Protein 3JXO (pdb70)

InterPro domains:
  IPR003148 Regulator of K+ conductance, N-terminal lobe [PF02254] (3-118)
  IPR003148 Regulator of K+ conductance, N-terminal lobe [PS51201] (1-117)
  IPR006036 Potassium uptake protein TrkA [PR00335] (2-16)
  IPR006036 Potassium uptake protein TrkA [PR00335] (19-33)
  IPR006036 Potassium uptake protein TrkA [PR00335] (49-59)
  IPR006036 Potassium uptake protein TrkA [PR00335] (60-70)
  IPR006036 Potassium uptake protein TrkA [PR00335] (73-87)
  IPR006037 Regulator of K+ conductance, C-terminal [PF02080] (150-213)
  IPR006037 Regulator of K+ conductance, C-terminal [PS51202] (134-217)
  IPR036291 NAD(P)-binding domain superfamily [SSF51735] (1-145)
  IPR036721 Regulator of K+ conductance, C-terminal domain superfamily [G3DSA:3.30.70.1450] (118-218)
  IPR036721 Regulator of K+ conductance, C-terminal domain superfamily [SSF116726] (132-213)
  IPR050721 Trk/Ktr/HKT Potassium Transport [PTHR43833] (1-214)

CATH classification: 3.30.70.1450

Organism: Thermotoga sp. (strain RQ2) (NCBI:txid126740)

B-factor: mean 23.24, std 8.2, range [9.12, 67.47]

Solvent-accessible surface area: 8734 Å² total; per-residue (Å²): 142,173,134,23,130,30,112,48,94,1,28,159,37,10,32,0,4,17,7,68,4,102,159,128,12,79,4,57,44,56,78,18,125,92,13,93,61,40,196,30,9,17,17,1,0,0,9,71,81,56,97,26,34,30,26,161,37,92,20,86,0,80,55,60,1,17,0,0,0,0,0,16,68,174,8,20,124,70,0,49,127,27,2,114,96,176,133,23,129,30,93,46,96,1,31,68,42,9,33,0,1,16,4,65,3,113,111,100,10,62,2,52,43,96,100,23,134,92,17,103,49,32,99,52,8,16,19,2,0,0,8,74,80,54,95,18,36,28,26,149,36,99,19,82,0,67,54,59,1,17,0,0,0,0,0,16,69,143,7,44,79,73,0,46,116,32,0,74,82

Nearest PDB structures (foldseek):
  3jxo-assembly1_B  TM=1.006E+00  e=5.302E-15  Thermotoga sp. RQ2
  3l4b-assembly1_D  TM=9.471E-01  e=4.365E-12  Thermotoga maritima MSB8
  4g65-assembly1_B  TM=8.141E-01  e=5.166E-05  Vibrio vulnificus CMCP6
  5f29-assembly1_A  TM=8.291E-01  e=1.103E-04  Staphylococcus aureus
  4j9u-assembly2_H  TM=8.224E-01  e=2.498E-04  Vibrio parahaemolyticus RIMD 2210633

Foldseek 3Di:
DDDDAAKDADDQFKIKHKDAAAPPWPQAFHFQLPQDFDPFKDQQWKADPNRTDGHDRRDGHHHGIMTIMMGTPVRPVVVVVRGD/DDDDAAKDDDDVFKIKHKDAAAPPWPQAFPFQLPQPADPFKDQQWKQDPNRTDGHDRRDRDHHGIMTMMMGGNVRVVVRRNSGGD

Sequence (169 aa):
NLYFQGMIPLEQGIEFLSVNVEEDSPVVGKKLKDLPLPRDSIIAAIVRGGVLVVPRGDTEILSGDKLYVIVSAEAKETVEETLLNLYFQGMIPLEQGIEFLSVNVEEDSPVVGKKLKDLPLPRDSIIAAIVRGGVLVVPRGDTEILSGDKLYVIVSAEAKETVEETLLG

Radius of gyration: 15.25 Å; Cα contacts (8 Å, |Δi|>4): 387; chains: 2; bounding box: 31×46×31 Å

Secondary structure (DSSP, 8-state):
-----SEEEEETTEEEEEEE--TT-TTTT-BGGGS---SSEEEEEEEETTEEE---TTPBP-TT-EEEEEEETTTHHHHHHHH-/-----SEEEEETTEEEEEEEPPTT-TTTT-BGGG----TTEEEEEEEETTEEE---TTPBP-TT-EEEEEEETTTHHHHHHHHH-

Structure (mmCIF, N/CA/C/O backbone):
data_3JXO
#
_entry.id   3JXO
#
_cell.length_a   62.114
_cell.length_b   64.398
_cell.length_c   97.000
_cell.angle_alpha   90.00
_cell.angle_beta   90.00
_cell.angle_gamma   90.00
#
_symmetry.space_group_name_H-M   'C 2 2 21'
#
loop_
_entity.id
_entity.type
_entity.pdbx_description
1 polymer 'TrkA-N domain protein'
2 water water
#
loop_
_atom_site.group_PDB
_atom_site.id
_atom_site.type_symbol
_atom_site.label_atom_id
_atom_site.label_alt_id
_atom_site.label_comp_id
_atom_site.label_asym_id
_atom_site.label_entity_id
_atom_site.label_seq_id
_atom_site.pdbx_PDB_ins_code
_atom_site.Cartn_x
_atom_site.Cartn_y
_atom_site.Cartn_z
_atom_site.occupancy
_atom_site.B_iso_or_equiv
_atom_site.auth_seq_id
_atom_site.auth_comp_id
_atom_site.auth_asym_id
_atom_site.auth_atom_id
_atom_site.pdbx_PDB_model_num
ATOM 1 N N . ASN A 1 1 ? 26.011 -38.500 -0.349 1.00 40.83 -7 ASN A N 1
ATOM 2 C CA . ASN A 1 1 ? 25.170 -37.840 -1.393 1.00 38.43 -7 ASN A CA 1
ATOM 3 C C . ASN A 1 1 ? 23.680 -38.151 -1.169 1.00 36.83 -7 ASN A C 1
ATOM 4 O O . ASN A 1 1 ? 23.180 -39.212 -1.555 1.00 37.46 -7 ASN A O 1
ATOM 6 N N . LEU A 1 2 ? 22.973 -37.218 -0.540 1.00 30.31 -6 LEU A N 1
ATOM 7 C CA . LEU A 1 2 ? 21.535 -37.380 -0.311 1.00 27.27 -6 LEU A CA 1
ATOM 8 C C . LEU A 1 2 ? 20.750 -36.846 -1.495 1.00 22.43 -6 LEU A C 1
ATOM 9 O O . LEU A 1 2 ? 21.162 -35.892 -2.151 1.00 22.98 -6 LEU A O 1
ATOM 14 N N . TYR A 1 3 ? 19.614 -37.466 -1.781 1.00 17.82 -5 TYR A N 1
ATOM 15 C CA . TYR A 1 3 ? 18.773 -37.029 -2.891 1.00 17.19 -5 TYR A CA 1
ATOM 16 C C . TYR A 1 3 ? 17.297 -37.307 -2.667 1.00 14.12 -5 TYR A C 1
ATOM 17 O O . TYR A 1 3 ? 16.924 -38.106 -1.840 1.00 17.05 -5 TYR A O 1
ATOM 26 N N . PHE A 1 4 ? 16.478 -36.558 -3.389 1.00 15.56 -4 PHE A N 1
ATOM 27 C CA . PHE A 1 4 ? 15.036 -36.728 -3.436 1.00 14.70 -4 PHE A CA 1
ATOM 28 C C . PHE A 1 4 ? 14.710 -37.984 -4.236 1.00 14.55 -4 PHE A C 1
ATOM 29 O O . PHE A 1 4 ? 15.255 -38.206 -5.324 1.00 16.88 -4 PHE A O 1
ATOM 37 N N . GLN A 1 5 ? 13.806 -38.787 -3.715 1.00 13.59 -3 GLN A N 1
ATOM 38 C CA . GLN A 1 5 ? 13.217 -39.881 -4.500 1.00 12.74 -3 GLN A CA 1
ATOM 39 C C . GLN A 1 5 ? 11.828 -40.190 -3.993 1.00 14.21 -3 GLN A C 1
ATOM 40 O O . GLN A 1 5 ? 11.607 -40.404 -2.791 1.00 16.12 -3 GLN A O 1
ATOM 46 N N . GLY A 1 6 ? 10.881 -40.177 -4.906 1.00 13.91 -2 GLY A N 1
ATOM 47 C CA . GLY A 1 6 ? 9.524 -40.460 -4.536 1.00 13.48 -2 GLY A CA 1
ATOM 48 C C . GLY A 1 6 ? 8.558 -39.405 -5.034 1.00 14.16 -2 GLY A C 1
ATOM 49 O O . GLY A 1 6 ? 8.649 -38.940 -6.183 1.00 15.12 -2 GLY A O 1
ATOM 50 N N . MET A 1 7 ? 7.601 -39.052 -4.188 1.00 12.98 -1 MET A N 1
ATOM 51 C CA . MET A 1 7 ? 6.590 -38.070 -4.566 1.00 13.64 -1 MET A CA 1
ATOM 52 C C . MET A 1 7 ? 6.178 -37.237 -3.360 1.00 13.85 -1 MET A C 1
ATOM 53 O O . MET A 1 7 ? 6.115 -37.758 -2.223 1.00 12.88 -1 MET A O 1
ATOM 59 N N . ILE A 1 8 ? 5.895 -35.959 -3.616 1.00 15.02 140 ILE A N 1
ATOM 60 C CA . ILE A 1 8 ? 5.320 -35.078 -2.609 1.00 15.49 140 ILE A CA 1
ATOM 61 C C . ILE A 1 8 ? 4.159 -34.274 -3.185 1.00 14.90 140 ILE A C 1
ATOM 62 O O . ILE A 1 8 ? 4.169 -33.903 -4.358 1.00 16.07 140 ILE A O 1
ATOM 67 N N . PRO A 1 9 ? 3.169 -33.969 -2.347 1.00 13.41 141 PRO A N 1
ATOM 68 C CA . PRO A 1 9 ? 2.131 -33.056 -2.806 1.00 13.82 141 PRO A CA 1
ATOM 69 C C . PRO A 1 9 ? 2.661 -31.641 -2.899 1.00 15.01 141 PRO A C 1
ATOM 70 O O . PRO A 1 9 ? 3.465 -31.246 -2.050 1.00 16.92 141 PRO A O 1
ATOM 74 N N . LEU A 1 10 ? 2.189 -30.888 -3.894 1.00 16.01 142 LEU A N 1
ATOM 75 C CA . LEU A 1 10 ? 2.472 -29.445 -3.970 1.00 16.52 142 LEU A CA 1
ATOM 76 C C . LEU A 1 10 ? 1.268 -28.611 -3.563 1.00 15.80 142 LEU A C 1
ATOM 77 O O . LEU A 1 10 ? 1.392 -27.620 -2.865 1.00 19.47 142 LEU A O 1
ATOM 82 N N . GLU A 1 11 ? 0.108 -28.999 -4.058 1.00 18.41 143 GLU A N 1
ATOM 83 C CA . GLU A 1 11 ? -1.138 -28.283 -3.844 1.00 19.79 143 GLU A CA 1
ATOM 84 C C . GLU A 1 11 ? -2.221 -29.345 -3.778 1.00 19.90 143 GLU A C 1
ATOM 85 O O . GLU A 1 11 ? -1.973 -30.520 -4.078 1.00 22.09 143 GLU A O 1
ATOM 91 N N . GLN A 1 12 ? -3.427 -28.918 -3.457 1.00 22.19 144 GLN A N 1
ATOM 92 C CA . GLN A 1 12 ? -4.554 -29.777 -3.669 1.00 24.21 144 GLN A CA 1
ATOM 93 C C . GLN A 1 12 ? -4.547 -30.101 -5.194 1.00 25.04 144 GLN A C 1
ATOM 94 O O . GLN A 1 12 ? -4.605 -29.230 -6.068 1.00 28.59 144 GLN A O 1
ATOM 100 N N . GLY A 1 13 ? -4.432 -31.377 -5.455 1.00 22.49 145 GLY A N 1
ATOM 101 C CA . GLY A 1 13 ? -4.567 -31.940 -6.739 1.00 19.08 145 GLY A CA 1
ATOM 102 C C . GLY A 1 13 ? -3.329 -31.883 -7.611 1.00 17.34 145 GLY A C 1
ATOM 103 O O . GLY A 1 13 ? -3.433 -32.223 -8.783 1.00 21.12 145 GLY A O 1
ATOM 104 N N . ILE A 1 14 ? -2.190 -31.444 -7.079 1.00 15.73 146 ILE A N 1
ATOM 105 C CA . ILE A 1 14 ? -0.937 -31.379 -7.838 1.00 15.71 146 ILE A CA 1
ATOM 106 C C . ILE A 1 14 ? 0.206 -32.035 -7.049 1.00 13.89 146 ILE A C 1
ATOM 107 O O . ILE A 1 14 ? 0.414 -31.704 -5.892 1.00 15.94 146 ILE A O 1
ATOM 112 N N . GLU A 1 15 ? 0.924 -32.945 -7.712 1.00 15.29 147 GLU A N 1
ATOM 113 C CA . GLU A 1 15 ? 2.011 -33.757 -7.133 1.00 16.67 147 GLU A CA 1
ATOM 114 C C . GLU A 1 15 ? 3.312 -33.489 -7.896 1.00 14.54 147 GLU A C 1
ATOM 115 O O . GLU A 1 15 ? 3.301 -33.186 -9.105 1.00 16.04 147 GLU A O 1
ATOM 121 N N . PHE A 1 16 ? 4.430 -33.660 -7.188 1.00 15.19 148 PHE A N 1
ATOM 122 C CA . PHE A 1 16 ? 5.785 -33.594 -7.718 1.00 15.69 148 PHE A CA 1
ATOM 123 C C . PHE A 1 16 ? 6.405 -34.967 -7.504 1.00 15.38 148 PHE A C 1
ATOM 124 O O . PHE A 1 16 ? 6.372 -35.511 -6.383 1.00 16.35 148 PHE A O 1
ATOM 132 N N . LEU A 1 17 ? 6.977 -35.547 -8.557 1.00 15.95 149 LEU A N 1
ATOM 133 C CA . LEU A 1 17 ? 7.543 -36.884 -8.414 1.00 16.74 149 LEU A CA 1
ATOM 134 C C . LEU A 1 17 ? 8.780 -37.090 -9.240 1.00 16.89 149 LEU A C 1
ATOM 135 O O . LEU A 1 17 ? 9.026 -36.351 -10.209 1.00 18.56 149 LEU A O 1
ATOM 140 N N . SER A 1 18 ? 9.578 -38.070 -8.819 1.00 15.88 150 SER A N 1
ATOM 141 C CA . SER A 1 18 ? 10.749 -38.479 -9.562 1.00 16.35 150 SER A CA 1
ATOM 142 C C . SER A 1 18 ? 10.535 -39.820 -10.243 1.00 15.62 150 SER A C 1
ATOM 143 O O . SER A 1 18 ? 9.818 -40.690 -9.741 1.00 16.68 150 SER A O 1
ATOM 146 N N . VAL A 1 19 ? 11.168 -39.960 -11.409 1.00 16.65 151 VAL A N 1
ATOM 147 C CA . VAL A 1 19 ? 11.171 -41.197 -12.171 1.00 18.47 151 VAL A CA 1
ATOM 148 C C . VAL A 1 19 ? 12.621 -41.486 -12.597 1.00 17.94 151 VAL A C 1
ATOM 149 O O . VAL A 1 19 ? 13.303 -40.623 -13.158 1.00 20.99 151 VAL A O 1
ATOM 153 N N . ASN A 1 20 ? 13.075 -42.711 -12.351 1.00 18.04 152 ASN A N 1
ATOM 154 C CA . ASN A 1 20 ? 14.375 -43.165 -12.821 1.00 18.47 152 ASN A CA 1
ATOM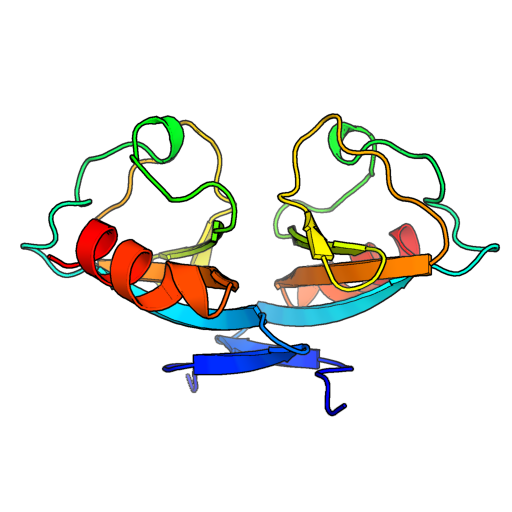 155 C C . ASN A 1 20 ? 14.178 -43.981 -14.098 1.00 19.31 152 ASN A C 1
ATOM 156 O O . ASN A 1 20 ? 13.444 -44.971 -14.108 1.00 20.51 152 ASN A O 1
ATOM 161 N N . VAL A 1 21 ? 14.815 -43.523 -15.173 1.00 19.52 153 VAL A N 1
ATOM 162 C CA . VAL A 1 21 ? 14.718 -44.153 -16.490 1.00 19.26 153 VAL A CA 1
ATOM 163 C C . VAL A 1 21 ? 15.716 -45.313 -16.549 1.00 18.99 153 VAL A C 1
ATOM 164 O O . VAL A 1 21 ? 16.920 -45.108 -16.421 1.00 22.45 153 VAL A O 1
ATOM 168 N N . GLU A 1 22 ? 15.185 -46.530 -16.681 1.00 19.94 154 GLU A N 1
ATOM 169 C CA . GLU A 1 22 ? 15.976 -47.756 -16.735 1.00 21.04 154 GLU A CA 1
ATOM 170 C C . GLU A 1 22 ? 16.141 -48.153 -18.202 1.00 20.04 154 GLU A C 1
ATOM 171 O O . GLU A 1 22 ? 15.463 -47.611 -19.081 1.00 19.18 154 GLU A O 1
ATOM 177 N N . GLU A 1 23 ? 17.046 -49.082 -18.476 1.00 19.79 155 GLU A N 1
ATOM 178 C CA . GLU A 1 23 ? 17.233 -49.565 -19.853 1.00 21.87 155 GLU A CA 1
ATOM 179 C C . GLU A 1 23 ? 15.967 -50.138 -20.515 1.00 21.72 155 GLU A C 1
ATOM 180 O O . GLU A 1 23 ? 15.820 -50.053 -21.742 1.00 22.39 155 GLU A O 1
ATOM 186 N N . ASP A 1 24 ? 15.057 -50.706 -19.717 1.00 20.84 156 ASP A N 1
ATOM 187 C CA . ASP A 1 24 ? 13.788 -51.270 -20.249 1.00 23.02 156 ASP A CA 1
ATOM 188 C C . ASP A 1 24 ? 12.630 -50.256 -20.353 1.00 23.38 156 ASP A C 1
ATOM 189 O O . ASP A 1 24 ? 11.495 -50.628 -20.684 1.00 23.88 156 ASP A O 1
ATOM 194 N N . SER A 1 25 ? 12.914 -48.986 -20.076 1.00 22.89 157 SER A N 1
ATOM 195 C CA . SER A 1 25 ? 11.893 -47.942 -20.108 1.00 23.86 157 SER A CA 1
ATOM 196 C C . SER A 1 25 ? 11.353 -47.794 -21.520 1.00 22.58 157 SER A C 1
ATOM 197 O O . SER A 1 25 ? 12.127 -47.769 -22.482 1.00 25.36 157 SER A O 1
ATOM 200 N N . PRO A 1 26 ? 10.030 -47.683 -21.656 1.00 24.39 158 PRO A N 1
ATOM 201 C CA . PRO A 1 26 ? 9.456 -47.499 -22.991 1.00 26.66 158 PRO A CA 1
ATOM 202 C C . PRO A 1 26 ? 9.831 -46.174 -23.660 1.00 26.43 158 PRO A C 1
ATOM 203 O O . PRO A 1 26 ? 9.710 -46.046 -24.882 1.00 29.85 158 PRO A O 1
ATOM 207 N N . VAL A 1 27 ? 10.309 -45.204 -22.890 1.00 24.20 159 VAL A N 1
ATOM 208 C CA . VAL A 1 27 ? 10.545 -43.880 -23.445 1.00 24.21 159 VAL A CA 1
ATOM 209 C C . VAL A 1 27 ? 12.005 -43.616 -23.778 1.00 19.66 159 VAL A C 1
ATOM 210 O O . VAL A 1 27 ? 12.331 -42.547 -24.234 1.00 19.93 159 VAL A O 1
ATOM 214 N N . VAL A 1 28 ? 12.886 -44.595 -23.593 1.00 19.97 160 VAL A N 1
ATOM 215 C CA . VAL A 1 28 ? 14.292 -44.393 -23.897 1.00 17.94 160 VAL A CA 1
ATOM 216 C C . VAL A 1 28 ? 14.514 -43.971 -25.360 1.00 16.72 160 VAL A C 1
ATOM 217 O O . VAL A 1 28 ? 13.985 -44.584 -26.293 1.00 16.81 160 VAL A O 1
ATOM 221 N N . GLY A 1 29 ? 15.289 -42.900 -25.534 1.00 16.35 161 GLY A N 1
ATOM 222 C CA . GLY A 1 29 ? 15.618 -42.352 -26.843 1.00 16.64 161 GLY A CA 1
ATOM 223 C C . GLY A 1 29 ? 14.578 -41.433 -27.468 1.00 17.97 161 GLY A C 1
ATOM 224 O O . GLY A 1 29 ? 14.811 -40.853 -28.536 1.00 19.20 161 GLY A O 1
ATOM 225 N N . LYS A 1 30 ? 13.427 -41.311 -26.817 1.00 17.18 162 LYS A N 1
ATOM 226 C CA . LYS A 1 30 ? 12.329 -40.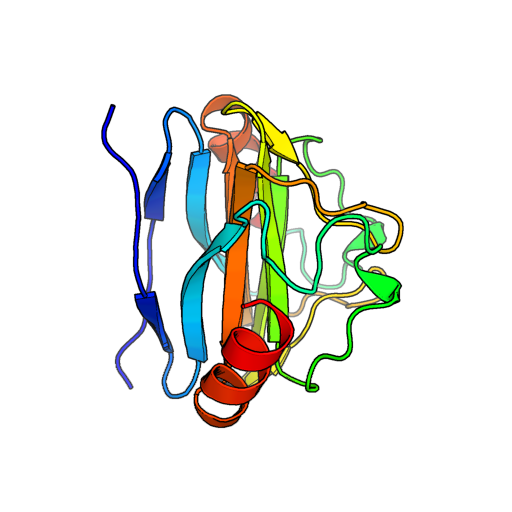476 -27.312 1.00 16.96 162 LYS A CA 1
ATOM 227 C C . LYS A 1 30 ? 12.570 -38.998 -26.987 1.00 16.38 162 LYS A C 1
ATOM 228 O O . LYS A 1 30 ? 13.121 -38.647 -25.945 1.00 17.29 162 LYS A O 1
ATOM 232 N N . LYS A 1 31 ? 12.155 -38.148 -27.907 1.00 15.90 163 LYS A N 1
ATOM 233 C CA . LYS A 1 31 ? 12.148 -36.705 -27.671 1.00 16.20 163 LYS A CA 1
ATOM 234 C C . LYS A 1 31 ? 10.924 -36.336 -26.828 1.00 14.76 163 LYS A C 1
ATOM 235 O O . LYS A 1 31 ? 9.859 -36.932 -26.977 1.00 15.45 163 LYS A O 1
ATOM 241 N N . LEU A 1 32 ? 11.091 -35.366 -25.939 1.00 16.15 164 LEU A N 1
ATOM 242 C CA . LEU A 1 32 ? 10.005 -34.969 -25.049 1.00 16.93 164 LEU A CA 1
ATOM 243 C C . LEU A 1 32 ? 8.729 -34.595 -25.818 1.00 14.86 164 LEU A C 1
ATOM 244 O O . LEU A 1 32 ? 7.605 -34.948 -25.391 1.00 16.12 164 LEU A O 1
ATOM 249 N N . LYS A 1 33 ? 8.869 -33.910 -26.956 1.00 15.53 165 LYS A N 1
ATOM 250 C CA . LYS A 1 33 ? 7.700 -33.476 -27.749 1.00 15.76 165 LYS A CA 1
ATOM 251 C C . LYS A 1 33 ? 6.907 -34.679 -28.303 1.00 14.84 165 LYS A C 1
ATOM 252 O O . LYS A 1 33 ? 5.764 -34.550 -28.688 1.00 15.94 165 LYS A O 1
ATOM 258 N N . ASP A 1 34 ? 7.541 -35.844 -28.364 1.00 14.81 166 ASP A N 1
ATOM 259 C CA . ASP A 1 34 ? 6.906 -37.014 -28.944 1.00 14.68 166 ASP A CA 1
ATOM 260 C C . ASP A 1 34 ? 6.207 -37.876 -27.889 1.00 14.01 166 ASP A C 1
ATOM 261 O O . ASP A 1 34 ? 5.506 -38.820 -28.240 1.00 17.03 166 ASP A O 1
ATOM 266 N N . LEU A 1 35 ? 6.398 -37.572 -26.611 1.00 14.93 167 LEU A N 1
ATOM 267 C CA . LEU A 1 35 ? 5.793 -38.367 -25.549 1.00 17.17 167 LEU A CA 1
ATOM 268 C C . LEU A 1 35 ? 4.302 -38.116 -25.437 1.00 15.36 167 LEU A C 1
ATOM 269 O O . LEU A 1 35 ? 3.892 -36.960 -25.396 1.00 16.40 167 LEU A O 1
ATOM 274 N N . PRO A 1 36 ? 3.493 -39.184 -25.343 1.00 15.07 168 PRO A N 1
ATOM 275 C CA . PRO A 1 36 ? 2.052 -38.988 -25.139 1.00 14.03 168 PRO A CA 1
ATOM 276 C C . PRO A 1 36 ? 1.773 -38.707 -23.659 1.00 14.74 168 PRO A C 1
ATOM 277 O O . PRO A 1 36 ? 1.931 -39.580 -22.828 1.00 17.83 168 PRO A O 1
ATOM 281 N N . LEU A 1 37 ? 1.386 -37.476 -23.359 1.00 15.07 169 LEU A N 1
ATOM 282 C CA . LEU A 1 37 ? 1.168 -37.003 -22.000 1.00 15.11 169 LEU A CA 1
ATOM 283 C C . LEU A 1 37 ? -0.172 -36.315 -21.882 1.00 13.59 169 LEU A C 1
ATOM 284 O O . LEU A 1 37 ? -0.594 -35.630 -22.806 1.00 14.00 169 LEU A O 1
ATOM 289 N N . PRO A 1 38 ? -0.841 -36.481 -20.739 1.00 13.97 170 PRO A N 1
ATOM 290 C CA . PRO A 1 38 ? -2.134 -35.791 -20.528 1.00 13.40 170 PRO A CA 1
ATOM 291 C C . PRO A 1 38 ? -1.890 -34.310 -20.318 1.00 13.89 170 PRO A C 1
ATOM 292 O O . PRO A 1 38 ? -0.747 -33.905 -20.068 1.00 15.25 170 PRO A O 1
ATOM 296 N N . ARG A 1 39 ? -2.947 -33.522 -20.416 1.00 13.99 171 ARG A N 1
ATOM 297 C CA . ARG A 1 39 ? -2.858 -32.059 -20.354 1.00 13.14 171 ARG A CA 1
ATOM 298 C C . ARG A 1 39 ? -2.060 -31.555 -19.148 1.00 14.82 171 ARG A C 1
ATOM 299 O O . ARG A 1 39 ? -1.147 -30.721 -19.275 1.00 17.65 171 ARG A O 1
ATOM 307 N N . ASP A 1 40 ? -2.414 -32.054 -17.977 1.00 14.70 172 ASP A N 1
ATOM 308 C CA . ASP A 1 40 ? -1.884 -31.504 -16.727 1.00 16.53 172 ASP A CA 1
ATOM 309 C C . ASP A 1 40 ? -0.671 -32.278 -16.259 1.00 17.97 172 ASP A C 1
ATOM 310 O O . ASP A 1 40 ? -0.659 -32.881 -15.171 1.00 18.15 172 ASP A O 1
ATOM 315 N N . SER A 1 41 ? 0.355 -32.261 -17.096 1.00 17.47 173 SER A N 1
ATOM 316 C CA . SER A 1 41 ? 1.605 -32.917 -16.792 1.00 17.66 173 SER A CA 1
ATOM 317 C C . SER A 1 41 ? 2.763 -32.149 -17.422 1.00 18.02 173 SER A C 1
ATOM 318 O O . SER A 1 41 ? 2.628 -31.551 -18.493 1.00 21.01 173 SER A O 1
ATOM 321 N N . ILE A 1 42 ? 3.884 -32.194 -16.737 1.00 16.43 174 ILE A N 1
ATOM 322 C CA . ILE A 1 42 ? 5.083 -31.420 -17.066 1.00 16.79 174 ILE A CA 1
ATOM 323 C C . ILE A 1 42 ? 6.321 -32.245 -16.744 1.00 15.85 174 ILE A C 1
ATOM 324 O O . ILE A 1 42 ? 6.468 -32.736 -15.615 1.00 16.72 174 ILE A O 1
ATOM 329 N N . ILE A 1 43 ? 7.196 -32.436 -17.723 1.00 16.94 175 ILE A N 1
ATOM 330 C CA . ILE A 1 43 ? 8.559 -32.930 -17.441 1.00 18.23 175 ILE A CA 1
ATOM 331 C C . ILE A 1 43 ? 9.350 -31.689 -17.009 1.00 18.88 175 ILE A C 1
ATOM 332 O O . ILE A 1 43 ? 9.758 -30.883 -17.836 1.00 22.98 175 ILE A O 1
ATOM 337 N N . ALA A 1 44 ? 9.471 -31.542 -15.697 1.00 19.83 176 ALA A N 1
ATOM 338 C CA . ALA A 1 44 ? 9.987 -30.338 -15.045 1.00 21.13 176 ALA A CA 1
ATOM 339 C C . ALA A 1 44 ? 11.511 -30.221 -15.125 1.00 20.03 176 ALA A C 1
ATOM 340 O O . ALA A 1 44 ? 12.032 -29.125 -15.203 1.00 25.16 176 ALA A O 1
ATOM 342 N N . ALA A 1 45 ? 12.228 -31.346 -15.080 1.00 19.60 177 ALA A N 1
ATOM 343 C CA . ALA A 1 45 ? 13.705 -31.329 -15.132 1.00 19.17 177 ALA A CA 1
ATOM 344 C C . ALA A 1 45 ? 14.210 -32.707 -15.436 1.00 18.74 177 ALA A C 1
ATOM 345 O O . ALA A 1 45 ? 13.523 -33.705 -15.155 1.00 17.86 177 ALA A O 1
ATOM 347 N N . ILE A 1 46 ? 15.409 -32.755 -16.015 1.00 19.30 178 ILE A N 1
ATOM 348 C CA . ILE A 1 46 ? 16.180 -33.998 -16.168 1.00 18.34 178 ILE A CA 1
ATOM 349 C C . ILE A 1 46 ? 17.491 -33.818 -15.448 1.00 19.32 178 ILE A C 1
ATOM 350 O O . ILE A 1 46 ? 18.083 -32.741 -15.505 1.00 19.49 178 ILE A O 1
ATOM 355 N N . VAL A 1 47 ? 17.938 -34.865 -14.752 1.00 19.99 179 VAL A N 1
ATOM 356 C CA . VAL A 1 47 ? 19.287 -34.871 -14.177 1.00 19.87 179 VAL A CA 1
ATOM 357 C C . VAL A 1 47 ? 20.009 -36.030 -14.843 1.00 20.66 179 VAL A C 1
ATOM 358 O O . VAL A 1 47 ? 19.510 -37.161 -14.854 1.00 20.48 179 VAL A O 1
ATOM 362 N N . ARG A 1 48 ? 21.177 -35.739 -15.407 1.00 22.29 180 ARG A N 1
ATOM 363 C CA . ARG A 1 48 ? 21.907 -36.699 -16.237 1.00 22.59 180 ARG A CA 1
ATOM 364 C C . ARG A 1 48 ? 23.362 -36.654 -15.821 1.00 25.24 180 ARG A C 1
ATOM 365 O O . ARG A 1 48 ? 23.999 -35.625 -15.936 1.00 24.44 180 ARG A O 1
ATOM 373 N N . GLY A 1 49 ? 23.878 -37.764 -15.311 1.00 28.93 181 GLY A N 1
ATOM 374 C CA . GLY A 1 49 ? 25.248 -37.798 -14.775 1.00 30.63 181 GLY A CA 1
ATOM 375 C C . GLY A 1 49 ? 25.482 -36.694 -13.747 1.00 30.99 181 GLY A C 1
ATOM 376 O O . GLY A 1 49 ? 26.536 -36.062 -13.735 1.00 34.02 181 GLY A O 1
ATOM 377 N N . GLY A 1 50 ? 24.472 -36.436 -12.912 1.00 30.41 182 GLY A N 1
ATOM 378 C CA . GLY A 1 50 ? 24.548 -35.419 -11.869 1.00 30.94 182 GLY A CA 1
ATOM 379 C C . GLY A 1 50 ? 24.399 -33.965 -12.301 1.00 30.26 182 GLY A C 1
ATOM 380 O O . GLY A 1 50 ? 24.482 -33.066 -11.476 1.00 33.71 182 GLY A O 1
ATOM 381 N N . VAL A 1 51 ? 24.149 -33.747 -13.585 1.00 26.80 183 VAL A N 1
ATOM 382 C CA . VAL A 1 51 ? 24.053 -32.439 -14.192 1.00 26.32 183 VAL A CA 1
ATOM 383 C C . VAL A 1 51 ? 22.582 -32.114 -14.581 1.00 23.84 183 VAL A C 1
ATOM 384 O O . VAL A 1 51 ? 21.854 -32.958 -15.122 1.00 22.77 183 VAL A O 1
ATOM 388 N N . LEU A 1 52 ? 22.140 -30.892 -14.306 1.00 22.86 184 LEU A N 1
ATOM 389 C CA . LEU A 1 52 ? 20.782 -30.467 -14.683 1.00 21.38 184 LEU A CA 1
ATOM 390 C C . LEU A 1 52 ? 20.681 -30.255 -16.203 1.00 21.89 184 LEU A C 1
ATOM 391 O O . LEU A 1 52 ? 21.495 -29.542 -16.809 1.00 22.33 184 LEU A O 1
ATOM 396 N N . VAL A 1 53 ? 19.673 -30.866 -16.806 1.00 21.09 185 VAL A N 1
ATOM 397 C CA . VAL A 1 53 ? 19.322 -30.661 -18.206 1.00 20.83 185 VAL A CA 1
ATOM 398 C C . VAL A 1 53 ? 17.950 -29.992 -18.264 1.00 20.51 185 VAL A C 1
ATOM 399 O O . VAL A 1 53 ? 16.995 -30.510 -17.707 1.00 22.48 185 VAL A O 1
ATOM 403 N N . VAL A 1 54 ? 17.872 -28.840 -18.918 1.00 19.86 186 VAL A N 1
ATOM 404 C CA . VAL A 1 54 ? 16.639 -28.089 -19.074 1.00 20.79 186 VAL A CA 1
ATOM 405 C C . VAL A 1 54 ? 15.787 -28.778 -20.139 1.00 20.25 186 VAL A C 1
ATOM 406 O O . VAL A 1 54 ? 16.213 -28.902 -21.283 1.00 22.26 186 VAL A O 1
ATOM 410 N N . PRO A 1 55 ? 14.577 -29.232 -19.766 1.00 20.75 187 PRO A N 1
ATOM 411 C CA . PRO A 1 55 ? 13.743 -29.940 -20.759 1.00 22.26 187 PRO A CA 1
ATOM 412 C C . PRO A 1 55 ? 13.259 -29.032 -21.894 1.00 23.38 187 PRO A C 1
ATOM 413 O O . PRO A 1 55 ? 12.666 -27.969 -21.642 1.00 25.11 187 PRO A O 1
ATOM 417 N N . ARG A 1 56 ? 13.536 -29.472 -23.121 1.00 20.51 188 ARG A N 1
ATOM 418 C CA . ARG A 1 56 ? 13.036 -28.840 -24.325 1.00 20.73 188 ARG A CA 1
ATOM 419 C C . ARG A 1 56 ? 12.316 -29.881 -25.169 1.00 17.77 188 ARG A C 1
ATOM 420 O O . ARG A 1 56 ? 12.518 -31.068 -24.990 1.00 17.32 188 ARG A O 1
ATOM 428 N N . GLY A 1 57 ? 11.489 -29.446 -26.111 1.00 18.65 189 GLY A N 1
ATOM 429 C CA . GLY A 1 57 ? 10.807 -30.378 -26.991 1.00 18.06 189 GLY A CA 1
ATOM 430 C C . GLY A 1 57 ? 11.708 -31.401 -27.667 1.00 16.53 189 GLY A C 1
ATOM 431 O O . GLY A 1 57 ? 11.321 -32.562 -27.820 1.00 17.27 189 GLY A O 1
ATOM 432 N N . ASP A 1 58 ? 12.910 -30.988 -28.083 1.00 18.20 190 ASP A N 1
ATOM 433 C CA . ASP A 1 58 ? 13.810 -31.875 -28.813 1.00 19.07 190 ASP A CA 1
ATOM 434 C C . ASP A 1 58 ? 14.784 -32.642 -27.902 1.00 17.27 190 ASP A C 1
ATOM 435 O O . ASP A 1 58 ? 15.621 -33.404 -28.410 1.00 20.31 190 ASP A O 1
ATOM 440 N N . THR A 1 59 ? 14.676 -32.449 -26.577 1.00 17.05 191 THR A N 1
ATOM 441 C CA . THR A 1 59 ? 15.515 -33.184 -25.630 1.00 17.05 191 THR A CA 1
ATOM 442 C C . THR A 1 59 ? 15.179 -34.667 -25.707 1.00 15.64 191 THR A C 1
ATOM 443 O O . THR A 1 59 ? 14.026 -35.039 -25.612 1.00 16.44 191 THR A O 1
ATOM 447 N N . GLU A 1 60 ? 16.194 -35.511 -25.861 1.00 20.38 192 GLU A N 1
ATOM 448 C CA . GLU A 1 60 ? 16.020 -36.959 -25.905 1.00 19.00 192 GLU A CA 1
ATOM 449 C C . GLU A 1 60 ? 16.262 -37.518 -24.519 1.00 21.37 192 GLU A C 1
ATOM 450 O O . GLU A 1 60 ? 17.225 -37.135 -23.874 1.00 25.55 192 GLU A O 1
ATOM 456 N N . ILE A 1 61 ? 15.371 -38.398 -24.069 1.00 18.37 193 ILE A N 1
ATOM 457 C CA . ILE A 1 61 ? 15.544 -39.140 -22.811 1.00 19.28 193 ILE A CA 1
ATOM 458 C C . ILE A 1 61 ? 16.529 -40.286 -23.019 1.00 17.59 193 ILE A C 1
ATOM 459 O O . ILE A 1 61 ? 16.434 -41.052 -23.986 1.00 19.77 193 ILE A O 1
ATOM 464 N N . LEU A 1 62 ? 17.460 -40.399 -22.101 1.00 17.43 194 LEU A N 1
ATOM 465 C CA . LEU A 1 62 ? 18.462 -41.441 -22.133 1.00 16.62 194 LEU A CA 1
ATOM 466 C C . LEU A 1 62 ? 18.292 -42.393 -20.946 1.00 16.35 194 LEU A C 1
ATOM 467 O O . LEU A 1 62 ? 17.831 -41.993 -19.867 1.00 17.42 194 LEU A O 1
ATOM 472 N N . SER A 1 63 ? 18.689 -43.654 -21.136 1.00 16.74 195 SER A N 1
ATOM 473 C CA . SER A 1 63 ? 18.711 -44.582 -20.031 1.00 17.61 195 SER A CA 1
ATOM 474 C C . SER A 1 63 ? 19.618 -43.982 -18.942 1.00 18.43 195 SER A C 1
ATOM 475 O O . SER A 1 63 ? 20.678 -43.381 -19.215 1.00 17.71 195 SER A O 1
ATOM 479 N N . GLY A 1 64 ? 19.188 -44.122 -17.702 1.00 19.08 196 GLY A N 1
ATOM 480 C CA . GLY A 1 64 ? 19.932 -43.578 -16.579 1.00 21.37 196 GLY A CA 1
ATOM 481 C C . GLY A 1 64 ? 19.513 -42.188 -16.165 1.00 19.87 196 GLY A C 1
ATOM 482 O O . GLY A 1 64 ? 19.894 -41.727 -15.098 1.00 22.44 196 GLY A O 1
ATOM 483 N N . ASP A 1 65 ? 18.731 -41.510 -17.000 1.00 18.58 197 ASP A N 1
ATOM 484 C CA . ASP A 1 65 ? 18.231 -40.185 -16.654 1.00 18.27 197 ASP A CA 1
ATOM 485 C C . ASP A 1 65 ? 17.317 -40.267 -15.436 1.00 19.41 197 ASP A C 1
ATOM 486 O O . ASP A 1 65 ? 16.648 -41.278 -15.196 1.00 20.81 197 ASP A O 1
ATOM 491 N N . LYS A 1 66 ? 17.304 -39.181 -14.681 1.00 19.60 198 LYS A N 1
ATOM 492 C CA . LYS A 1 66 ? 16.319 -38.979 -13.641 1.00 19.27 198 LYS A CA 1
ATOM 493 C C . LYS A 1 66 ? 15.417 -37.850 -14.090 1.00 18.89 198 LYS A C 1
ATOM 494 O O . LYS A 1 66 ? 15.888 -36.775 -14.457 1.00 20.24 198 LYS A O 1
ATOM 500 N N . LEU A 1 67 ? 14.120 -38.117 -14.080 1.00 18.71 199 LEU A N 1
ATOM 501 C CA . LEU A 1 67 ? 13.112 -37.142 -14.452 1.00 17.94 199 LEU A CA 1
ATOM 502 C C . LEU A 1 67 ? 12.416 -36.628 -13.206 1.00 18.94 199 LEU A C 1
ATOM 503 O O . LEU A 1 67 ? 12.071 -37.405 -12.316 1.00 20.87 199 LEU A O 1
ATOM 508 N N . TYR A 1 68 ? 12.148 -35.321 -13.195 1.00 17.51 200 TYR A N 1
ATOM 509 C CA . TYR A 1 68 ? 11.289 -34.708 -12.181 1.00 18.24 200 TYR A CA 1
ATOM 510 C C . TYR A 1 68 ? 10.047 -34.237 -12.931 1.00 17.99 200 TYR A C 1
ATOM 511 O O . TYR A 1 68 ? 10.161 -33.581 -13.968 1.00 19.61 200 TYR A O 1
ATOM 520 N N . VAL A 1 69 ? 8.890 -34.608 -12.404 1.00 16.81 201 VAL A N 1
ATOM 521 C CA . VAL A 1 69 ? 7.596 -34.456 -13.063 1.00 16.94 201 VAL A CA 1
ATOM 522 C C . VAL A 1 69 ? 6.628 -33.737 -12.138 1.00 16.51 201 VAL A C 1
ATOM 523 O O . VAL A 1 69 ? 6.578 -34.033 -10.931 1.00 17.01 201 VAL A O 1
ATOM 527 N N . ILE A 1 70 ? 5.830 -32.826 -12.696 1.00 15.21 202 ILE A N 1
ATOM 528 C CA . ILE A 1 70 ? 4.735 -32.188 -11.974 1.00 16.44 202 ILE A CA 1
ATOM 529 C C . ILE A 1 70 ? 3.481 -32.622 -12.714 1.00 16.37 202 ILE A C 1
ATOM 530 O O . ILE A 1 70 ? 3.416 -32.526 -13.944 1.00 17.28 202 ILE A O 1
ATOM 535 N N . VAL A 1 71 ? 2.491 -33.115 -11.974 1.00 15.39 203 VAL A N 1
ATOM 536 C CA . VAL A 1 71 ? 1.311 -33.717 -12.560 1.00 16.72 203 VAL A CA 1
ATOM 537 C C . VAL A 1 71 ? 0.109 -33.532 -11.655 1.00 15.87 203 VAL A C 1
ATOM 538 O O . VAL A 1 71 ? 0.231 -33.482 -10.412 1.00 17.20 203 VAL A O 1
ATOM 542 N N . SER A 1 72 ? -1.059 -33.390 -12.265 1.00 16.26 204 SER A N 1
ATOM 543 C CA . SER A 1 72 ? -2.289 -33.446 -11.486 1.00 15.81 204 SER A CA 1
ATOM 544 C C . SER A 1 72 ? -2.471 -34.856 -10.887 1.00 15.83 204 SER A C 1
ATOM 545 O O . SER A 1 72 ? -1.966 -35.848 -11.416 1.00 17.36 204 SER A O 1
ATOM 548 N N . ALA A 1 73 ? -3.225 -34.930 -9.801 1.00 17.84 205 ALA A N 1
ATOM 549 C CA . ALA A 1 73 ? -3.597 -36.194 -9.205 1.00 19.02 205 ALA A CA 1
ATOM 550 C C . ALA A 1 73 ? -4.230 -37.123 -10.249 1.00 18.17 205 ALA A C 1
ATOM 551 O O . ALA A 1 73 ? -3.912 -38.315 -10.309 1.00 20.08 205 ALA A O 1
ATOM 553 N N . GLU A 1 74 ? -5.101 -36.551 -11.080 1.00 19.14 206 GLU A N 1
ATOM 554 C CA . GLU A 1 74 ? -5.869 -37.310 -12.041 1.00 21.96 206 GLU A CA 1
ATOM 555 C C . GLU A 1 74 ? -4.991 -37.890 -13.154 1.00 21.15 206 GLU A C 1
ATOM 556 O O . GLU A 1 74 ? -5.292 -38.980 -13.691 1.00 25.08 206 GLU A O 1
ATOM 562 N N . ALA A 1 75 ? -3.904 -37.176 -13.481 1.00 20.49 207 ALA A N 1
ATOM 563 C CA . ALA A 1 75 ? -2.988 -37.557 -14.571 1.00 19.64 207 ALA A CA 1
ATOM 564 C C . ALA A 1 75 ? -1.826 -38.477 -14.155 1.00 19.85 207 ALA A C 1
ATOM 565 O O . ALA A 1 75 ? -1.162 -39.043 -15.012 1.00 19.81 207 ALA A O 1
ATOM 567 N N . LYS A 1 76 ? -1.583 -38.628 -12.846 1.00 19.69 208 LYS A N 1
ATOM 568 C CA . LYS A 1 76 ? -0.329 -39.226 -12.366 1.00 19.83 208 LYS A CA 1
ATOM 569 C C . LYS A 1 76 ? -0.132 -40.678 -12.868 1.00 19.64 208 LYS A C 1
ATOM 570 O O . LYS A 1 76 ? 0.930 -41.005 -13.385 1.00 20.73 208 LYS A O 1
ATOM 573 N N . GLU A 1 77 ? -1.147 -41.540 -12.720 1.00 19.10 209 GLU A N 1
ATOM 574 C CA . GLU A 1 77 ? -1.036 -42.931 -13.159 1.00 20.69 209 GLU A CA 1
ATOM 575 C C . GLU A 1 77 ? -0.774 -43.033 -14.671 1.00 19.99 209 GLU A C 1
ATOM 576 O O . GLU A 1 77 ? 0.048 -43.828 -15.119 1.00 20.85 209 GLU A O 1
ATOM 582 N N . THR A 1 78 ? -1.427 -42.180 -15.447 1.00 19.69 210 THR A N 1
ATOM 583 C CA . THR A 1 78 ? -1.240 -42.167 -16.894 1.00 18.98 210 THR A CA 1
ATOM 584 C C . THR A 1 78 ? 0.203 -41.818 -17.266 1.00 17.54 210 THR A C 1
ATOM 585 O O . THR A 1 78 ? 0.828 -42.498 -18.076 1.00 20.68 210 THR A O 1
ATOM 589 N N . VAL A 1 79 ? 0.755 -40.795 -16.621 1.00 17.16 211 VAL A N 1
ATOM 590 C CA . VAL A 1 79 ? 2.142 -40.405 -16.837 1.00 18.49 211 VAL A CA 1
ATOM 591 C C . VAL A 1 79 ? 3.139 -41.499 -16.414 1.00 19.95 211 VAL A C 1
ATOM 592 O O . VAL A 1 79 ? 4.062 -41.811 -17.153 1.00 20.62 211 VAL A O 1
ATOM 596 N N . GLU A 1 80 ? 2.936 -42.090 -15.243 1.00 20.96 212 GLU A N 1
ATOM 597 C CA . GLU A 1 80 ? 3.809 -43.194 -14.796 1.00 25.52 212 GLU A CA 1
ATOM 598 C C . GLU A 1 80 ? 3.793 -44.358 -15.804 1.00 25.65 212 GLU A C 1
ATOM 599 O O . GLU A 1 80 ? 4.834 -44.886 -16.171 1.00 28.33 212 GLU A O 1
ATOM 605 N N . GLU A 1 81 ? 2.613 -44.705 -16.300 1.00 25.95 213 GLU A N 1
ATOM 606 C CA . GLU A 1 81 ? 2.474 -45.764 -17.303 1.00 26.99 213 GLU A CA 1
ATOM 607 C C . GLU A 1 81 ? 3.197 -45.455 -18.616 1.00 24.81 213 GLU A C 1
ATOM 608 O O . GLU A 1 81 ? 3.836 -46.333 -19.206 1.00 25.50 213 GLU A O 1
ATOM 614 N N . THR A 1 82 ? 3.092 -44.211 -19.075 1.00 22.01 214 THR A N 1
ATOM 615 C CA . THR A 1 82 ? 3.805 -43.787 -20.275 1.00 21.50 214 THR A CA 1
ATOM 616 C C . THR A 1 82 ? 5.314 -43.842 -20.079 1.00 21.00 214 THR A C 1
ATOM 617 O O . THR A 1 82 ? 6.040 -44.326 -20.950 1.00 24.25 214 THR A O 1
ATOM 621 N N . LEU A 1 83 ? 5.785 -43.361 -18.934 1.00 20.43 215 LEU A N 1
ATOM 622 C CA . LEU A 1 83 ? 7.230 -43.261 -18.709 1.00 21.38 215 LEU A CA 1
ATOM 623 C C . LEU A 1 83 ? 7.857 -44.618 -18.359 1.00 24.74 215 LEU A C 1
ATOM 624 O O . LEU A 1 83 ? 8.968 -44.928 -18.793 1.00 27.76 215 LEU A O 1
ATOM 629 N N . LEU A 1 84 ? 7.119 -45.434 -17.621 1.00 25.38 216 LEU A N 1
ATOM 630 C CA . LEU A 1 84 ? 7.629 -46.700 -17.091 1.00 25.88 216 LEU A CA 1
ATOM 631 C C . LEU A 1 84 ? 7.038 -47.921 -17.797 1.00 22.36 216 LEU A C 1
ATOM 632 O O . LEU A 1 84 ? 7.657 -48.991 -17.735 1.00 27.79 216 LEU A O 1
ATOM 637 N N . ASN B 1 1 ? -6.641 -25.403 1.532 1.00 35.53 -7 ASN B N 1
ATOM 638 C CA . ASN B 1 1 ? -5.766 -26.573 1.283 1.00 34.17 -7 ASN B CA 1
ATOM 639 C C . ASN B 1 1 ? -4.338 -26.305 1.779 1.00 32.16 -7 ASN B C 1
ATOM 640 O O . ASN B 1 1 ? -3.870 -25.159 1.799 1.00 35.21 -7 ASN B O 1
ATOM 641 N N . LEU B 1 2 ? -3.658 -27.374 2.193 1.00 25.70 -6 LEU B N 1
ATOM 642 C CA . LEU B 1 2 ? -2.230 -27.335 2.486 1.00 21.94 -6 LEU B CA 1
ATOM 643 C C . LEU B 1 2 ? -1.431 -27.215 1.181 1.00 19.77 -6 LEU B C 1
ATOM 644 O O . LEU B 1 2 ? -1.890 -27.643 0.091 1.00 19.97 -6 LEU B O 1
ATOM 649 N N . TYR B 1 3 ? -0.240 -26.624 1.272 1.00 19.26 -5 TYR B N 1
ATOM 650 C CA . TYR B 1 3 ? 0.574 -26.439 0.091 1.00 18.45 -5 TYR B CA 1
ATOM 651 C C . TYR B 1 3 ? 2.064 -26.305 0.392 1.00 17.22 -5 TYR B C 1
ATOM 652 O O . TYR B 1 3 ? 2.496 -25.993 1.493 1.00 19.88 -5 TYR B O 1
ATOM 661 N N . PHE B 1 4 ? 2.844 -26.527 -0.636 1.00 15.00 -4 PHE B N 1
ATOM 662 C CA . PHE B 1 4 ? 4.272 -26.387 -0.581 1.00 15.47 -4 PHE B CA 1
ATOM 663 C C . PHE B 1 4 ? 4.617 -24.900 -0.611 1.00 15.59 -4 PHE B C 1
ATOM 664 O O . PHE B 1 4 ? 4.118 -24.154 -1.455 1.00 17.05 -4 PHE B O 1
ATOM 672 N N . GLN B 1 5 ? 5.524 -24.490 0.262 1.00 13.82 -3 GLN B N 1
ATOM 673 C CA . GLN B 1 5 ? 6.117 -23.173 0.197 1.00 14.35 -3 GLN B CA 1
ATOM 674 C C . GLN B 1 5 ? 7.532 -23.257 0.752 1.00 14.56 -3 GLN B C 1
ATOM 675 O O . GLN B 1 5 ? 7.739 -23.697 1.867 1.00 16.43 -3 GLN B O 1
ATOM 681 N N . GLY B 1 6 ? 8.498 -22.801 -0.025 1.00 13.90 -2 GLY B N 1
ATOM 682 C CA . GLY B 1 6 ? 9.872 -22.747 0.424 1.00 14.25 -2 GLY B CA 1
ATOM 683 C C . GLY B 1 6 ? 10.794 -23.404 -0.574 1.00 13.81 -2 GLY B C 1
ATOM 684 O O . GLY B 1 6 ? 10.664 -23.212 -1.785 1.00 15.66 -2 GLY B O 1
ATOM 685 N N . MET B 1 7 ? 11.739 -24.172 -0.065 1.00 14.08 -1 MET B N 1
ATOM 686 C CA . MET B 1 7 ? 12.734 -24.831 -0.902 1.00 13.00 -1 MET B CA 1
ATOM 687 C C . MET B 1 7 ? 13.108 -26.186 -0.334 1.00 14.33 -1 MET B C 1
ATOM 688 O O . MET B 1 7 ? 13.177 -26.372 0.891 1.00 13.99 -1 MET B O 1
ATOM 694 N N . ILE B 1 8 ? 13.358 -27.123 -1.236 1.00 13.35 140 ILE B N 1
ATOM 695 C CA . ILE B 1 8 ? 13.910 -28.395 -0.859 1.00 14.31 140 ILE B CA 1
ATOM 696 C C . ILE B 1 8 ? 15.042 -28.798 -1.763 1.00 13.00 140 ILE B C 1
ATOM 697 O O . ILE B 1 8 ? 15.025 -28.524 -2.956 1.00 15.74 140 ILE B O 1
ATOM 702 N N . PRO B 1 9 ? 16.016 -29.528 -1.202 1.00 11.72 141 PRO B N 1
ATOM 703 C CA . PRO B 1 9 ? 17.080 -30.044 -2.059 1.00 13.09 141 PRO B CA 1
ATOM 704 C C . PRO B 1 9 ? 16.575 -31.207 -2.904 1.00 13.52 141 PRO B C 1
ATOM 705 O O . PRO B 1 9 ? 15.817 -32.048 -2.403 1.00 14.31 141 PRO B O 1
ATOM 709 N N . LEU B 1 10 ? 17.022 -31.281 -4.151 1.00 12.64 142 LEU B N 1
ATOM 710 C CA . LEU B 1 10 ? 16.778 -32.457 -4.982 1.00 12.95 142 LEU B CA 1
ATOM 711 C C . LEU B 1 10 ? 18.005 -33.378 -5.095 1.00 13.26 142 LEU B C 1
ATOM 712 O O . LEU B 1 10 ? 17.901 -34.584 -4.919 1.00 15.76 142 LEU B O 1
ATOM 717 N N . GLU B 1 11 ? 19.145 -32.802 -5.432 1.00 15.67 143 GLU B N 1
ATOM 718 C CA . GLU B 1 11 ? 20.378 -33.533 -5.611 1.00 16.75 143 GLU B CA 1
ATOM 719 C C . GLU B 1 11 ? 21.515 -32.680 -5.098 1.00 18.05 143 GLU B C 1
ATOM 720 O O . GLU B 1 11 ? 21.289 -31.539 -4.688 1.00 19.61 143 GLU B O 1
ATOM 726 N N . GLN B 1 12 ? 22.730 -33.223 -5.188 1.00 16.11 144 GLN B N 1
ATOM 727 C CA . GLN B 1 12 ? 23.935 -32.435 -5.074 1.00 21.94 144 GLN B CA 1
ATOM 728 C C . GLN B 1 12 ? 23.795 -31.301 -6.098 1.00 19.54 144 GLN B C 1
ATOM 729 O O . GLN B 1 12 ? 23.788 -31.508 -7.343 1.00 23.62 144 GLN B O 1
ATOM 730 N N . GLY B 1 13 ? 23.631 -30.125 -5.542 1.00 17.55 145 GLY B N 1
ATOM 731 C CA . GLY B 1 13 ? 23.698 -28.869 -6.240 1.00 15.38 145 GLY B CA 1
ATOM 732 C C . GLY B 1 13 ? 22.458 -28.457 -7.016 1.00 15.25 145 GLY B C 1
ATOM 733 O O . GLY B 1 13 ? 22.562 -27.571 -7.851 1.00 17.05 145 GLY B O 1
ATOM 734 N N . ILE B 1 14 ? 21.323 -29.108 -6.784 1.00 12.47 146 ILE B N 1
ATOM 735 C CA . ILE B 1 14 ? 20.087 -28.740 -7.439 1.00 12.87 146 ILE B CA 1
ATOM 736 C C . ILE B 1 14 ? 18.954 -28.675 -6.405 1.00 11.68 146 ILE B C 1
ATOM 737 O O . ILE B 1 14 ? 18.773 -29.597 -5.597 1.00 13.12 146 ILE B O 1
ATOM 742 N N . GLU B 1 15 ? 18.204 -27.582 -6.466 1.00 13.06 147 GLU B N 1
ATOM 743 C CA . GLU B 1 15 ? 17.094 -27.316 -5.556 1.00 14.94 147 GLU B CA 1
ATOM 744 C C . GLU B 1 15 ? 15.774 -27.007 -6.254 1.00 14.28 147 GLU B C 1
ATOM 745 O O . GLU B 1 15 ? 15.749 -26.633 -7.446 1.00 15.87 147 GLU B O 1
ATOM 755 N N . PHE B 1 16 ? 14.700 -27.263 -5.521 1.00 14.62 148 PHE B N 1
ATOM 756 C CA . PHE B 1 16 ? 13.341 -26.997 -5.945 1.00 15.28 148 PHE B CA 1
ATOM 757 C C . PHE B 1 16 ? 12.771 -25.944 -5.037 1.00 15.28 148 PHE B C 1
ATOM 758 O O . PHE B 1 16 ? 12.802 -26.070 -3.813 1.00 16.62 148 PHE B O 1
ATOM 766 N N . LEU B 1 17 ? 12.222 -24.901 -5.630 1.00 15.92 149 LEU B N 1
ATOM 767 C CA . LEU B 1 17 ? 11.643 -23.858 -4.810 1.00 18.59 149 LEU B CA 1
ATOM 768 C C . LEU B 1 17 ? 10.380 -23.234 -5.363 1.00 17.46 149 LEU B C 1
ATOM 769 O O . LEU B 1 17 ? 10.118 -23.303 -6.557 1.00 18.72 149 LEU B O 1
ATOM 774 N N . SER B 1 18 ? 9.618 -22.593 -4.463 1.00 17.10 150 SER B N 1
ATOM 775 C CA . SER B 1 18 ? 8.465 -21.831 -4.879 1.00 17.47 150 SER B CA 1
ATOM 776 C C . SER B 1 18 ? 8.732 -20.318 -4.774 1.00 18.06 150 SER B C 1
ATOM 777 O O . SER B 1 18 ? 9.485 -19.860 -3.903 1.00 19.14 150 SER B O 1
ATOM 780 N N . VAL B 1 19 ? 8.096 -19.578 -5.678 1.00 17.97 151 VAL B N 1
ATOM 781 C CA . VAL B 1 19 ? 8.138 -18.131 -5.723 1.00 20.68 151 VAL B CA 1
ATOM 782 C C . VAL B 1 19 ? 6.704 -17.632 -5.833 1.00 20.31 151 VAL B C 1
ATOM 783 O O . VAL B 1 19 ? 5.964 -18.055 -6.718 1.00 22.53 151 VAL B O 1
ATOM 787 N N . ASN B 1 20 ? 6.307 -16.737 -4.931 1.00 19.19 152 ASN B N 1
ATOM 788 C CA . ASN B 1 20 ? 5.042 -16.045 -5.067 1.00 19.99 152 ASN B CA 1
ATOM 789 C C . ASN B 1 20 ? 5.266 -14.680 -5.744 1.00 19.78 152 ASN B C 1
ATOM 790 O O . ASN B 1 20 ? 6.011 -13.814 -5.248 1.00 21.27 152 ASN B O 1
ATOM 795 N N . VAL B 1 21 ? 4.606 -14.495 -6.882 1.00 18.34 153 VAL B N 1
ATOM 796 C CA . VAL B 1 21 ? 4.706 -13.282 -7.654 1.00 18.70 153 VAL B CA 1
ATOM 797 C C . VAL B 1 21 ? 3.743 -12.251 -7.064 1.00 18.96 153 VAL B C 1
ATOM 798 O O . VAL B 1 21 ? 2.537 -12.488 -6.982 1.00 19.25 153 VAL B O 1
ATOM 802 N N . GLU B 1 22 ? 4.302 -11.126 -6.631 1.00 20.13 154 GLU B N 1
ATOM 803 C CA . GLU B 1 22 ? 3.531 -10.039 -6.024 1.00 21.96 154 GLU B CA 1
ATOM 804 C C . GLU B 1 22 ? 3.214 -8.983 -7.078 1.00 22.58 154 GLU B C 1
ATOM 805 O O . GLU B 1 22 ? 3.764 -9.004 -8.184 1.00 21.89 154 GLU B O 1
ATOM 811 N N . GLU B 1 23 ? 2.335 -8.049 -6.723 1.00 23.56 155 GLU B N 1
ATOM 812 C CA . GLU B 1 23 ? 1.917 -6.970 -7.631 1.00 23.00 155 GLU B CA 1
ATOM 813 C C . GLU B 1 23 ? 3.097 -6.185 -8.231 1.00 23.01 155 GLU B C 1
ATOM 814 O O . GLU B 1 23 ? 3.043 -5.788 -9.400 1.00 24.67 155 GLU B O 1
ATOM 817 N N . ASP B 1 24 ? 4.150 -5.965 -7.438 1.00 22.66 156 ASP B N 1
ATOM 818 C CA . ASP B 1 24 ? 5.288 -5.138 -7.860 1.00 23.54 156 ASP B CA 1
ATOM 819 C C . ASP B 1 24 ? 6.483 -5.966 -8.342 1.00 22.41 156 ASP B C 1
ATOM 820 O O . ASP B 1 24 ? 7.538 -5.411 -8.601 1.00 23.97 156 ASP B O 1
ATOM 822 N N . SER B 1 25 ? 6.330 -7.280 -8.491 1.00 22.59 157 SER B N 1
ATOM 823 C CA . SER B 1 25 ? 7.448 -8.093 -8.985 1.00 20.89 157 SER B CA 1
ATOM 824 C C . SER B 1 25 ? 7.780 -7.718 -10.423 1.00 21.89 157 SER B C 1
ATOM 825 O O . SER B 1 25 ? 6.858 -7.501 -11.229 1.00 22.34 157 SER B O 1
ATOM 828 N N . PRO B 1 26 ? 9.089 -7.651 -10.757 1.00 22.66 158 PRO B N 1
ATOM 829 C CA . PRO B 1 26 ? 9.499 -7.222 -12.100 1.00 24.66 158 PRO B CA 1
ATOM 830 C C . PRO B 1 26 ? 9.045 -8.152 -13.234 1.00 25.10 158 PRO B C 1
ATOM 831 O O . PRO B 1 26 ? 8.952 -7.713 -14.381 1.00 28.08 158 PRO B O 1
ATOM 835 N N . VAL B 1 27 ? 8.747 -9.412 -12.921 1.00 23.63 159 VAL B N 1
ATOM 836 C CA . VAL B 1 27 ? 8.311 -10.347 -13.965 1.00 24.70 159 VAL B CA 1
ATOM 837 C C . VAL B 1 27 ? 6.830 -10.225 -14.346 1.00 22.76 159 VAL B C 1
ATOM 838 O O . VAL B 1 27 ? 6.396 -10.822 -15.336 1.00 22.69 159 VAL B O 1
ATOM 842 N N . VAL B 1 28 ? 6.046 -9.476 -13.572 1.00 21.73 160 VAL B N 1
ATOM 843 C CA . VAL B 1 28 ? 4.628 -9.328 -13.905 1.00 19.61 160 VAL B CA 1
ATOM 844 C C . VAL B 1 28 ? 4.457 -8.721 -15.315 1.00 19.98 160 VAL B C 1
ATOM 845 O O . VAL B 1 28 ? 5.059 -7.681 -15.641 1.00 23.12 160 VAL B O 1
ATOM 849 N N . GLY B 1 29 ? 3.634 -9.394 -16.135 1.00 19.57 161 GLY B N 1
ATOM 850 C CA . GLY B 1 29 ? 3.332 -8.957 -17.480 1.00 20.32 161 GLY B CA 1
ATOM 851 C C . GLY B 1 29 ? 4.344 -9.401 -18.523 1.00 20.87 161 GLY B C 1
ATOM 852 O O . GLY B 1 29 ? 4.179 -9.084 -19.699 1.00 24.51 161 GLY B O 1
ATOM 853 N N . LYS B 1 30 ? 5.383 -10.123 -18.104 1.00 20.29 162 LYS B N 1
ATOM 854 C CA . LYS B 1 30 ? 6.408 -10.636 -19.021 1.00 20.31 162 LYS B CA 1
ATOM 855 C C . LYS B 1 30 ? 6.087 -12.064 -19.478 1.00 20.05 162 LYS B C 1
ATOM 856 O O . LYS B 1 30 ? 5.510 -12.857 -18.716 1.00 21.03 162 LYS B O 1
ATOM 862 N N . LYS B 1 31 ? 6.469 -12.377 -20.722 1.00 20.31 163 LYS B N 1
ATOM 863 C CA . LYS B 1 31 ? 6.324 -13.736 -21.245 1.00 18.73 163 LYS B CA 1
ATOM 864 C C . LYS B 1 31 ? 7.538 -14.535 -20.801 1.00 17.37 163 LYS B C 1
ATOM 865 O O . LYS B 1 31 ? 8.648 -14.003 -20.771 1.00 18.47 163 LYS B O 1
ATOM 871 N N . LEU B 1 32 ? 7.343 -15.828 -20.535 1.00 17.60 164 LEU B N 1
ATOM 872 C CA . LEU B 1 32 ? 8.431 -16.681 -20.071 1.00 18.66 164 LEU B CA 1
ATOM 873 C C . LEU B 1 32 ? 9.627 -16.671 -21.007 1.00 18.37 164 LEU B C 1
ATOM 874 O O . LEU B 1 32 ? 10.785 -16.638 -20.570 1.00 20.22 164 LEU B O 1
ATOM 879 N N . LYS B 1 33 ? 9.358 -16.667 -22.302 1.00 18.71 165 LYS B N 1
ATOM 880 C CA . LYS B 1 33 ? 10.445 -16.713 -23.297 1.00 18.07 165 LYS B CA 1
ATOM 881 C C . LYS B 1 33 ? 11.335 -15.470 -23.277 1.00 18.60 165 LYS B C 1
ATOM 882 O O . LYS B 1 33 ? 12.409 -15.458 -23.896 1.00 21.11 165 LYS B O 1
ATOM 888 N N . ASP B 1 34 ? 10.867 -14.406 -22.634 1.00 17.85 166 ASP B N 1
ATOM 889 C CA . ASP B 1 34 ? 11.601 -13.156 -22.614 1.00 17.89 166 ASP B CA 1
ATOM 890 C C . ASP B 1 34 ? 12.321 -12.899 -21.291 1.00 18.24 166 ASP B C 1
ATOM 891 O O . ASP B 1 34 ? 12.891 -11.823 -21.095 1.00 19.44 166 ASP B O 1
ATOM 896 N N . LEU B 1 35 ? 12.290 -13.871 -20.379 1.00 17.45 167 LEU B N 1
ATOM 897 C CA . LEU B 1 35 ? 12.975 -13.700 -19.113 1.00 17.84 167 LEU B CA 1
ATOM 898 C C . LEU B 1 35 ? 14.448 -14.041 -19.224 1.00 15.51 167 LEU B C 1
ATOM 899 O O . LEU B 1 35 ? 14.804 -15.074 -19.827 1.00 17.33 167 LEU B O 1
ATOM 904 N N . PRO B 1 36 ? 15.324 -13.158 -18.691 1.00 14.46 168 PRO B N 1
ATOM 905 C CA . PRO B 1 36 ? 16.758 -13.394 -18.711 1.00 16.50 168 PRO B CA 1
ATOM 906 C C . PRO B 1 36 ? 17.202 -14.332 -17.584 1.00 17.42 168 PRO B C 1
ATOM 907 O O . PRO B 1 36 ? 17.886 -13.927 -16.636 1.00 22.00 168 PRO B O 1
ATOM 911 N N . LEU B 1 37 ? 16.826 -15.591 -17.700 1.00 18.29 169 LEU B N 1
ATOM 912 C CA . LEU B 1 37 ? 17.109 -16.575 -16.673 1.00 19.72 169 LEU B CA 1
ATOM 913 C C . LEU B 1 37 ? 18.485 -17.190 -16.897 1.00 21.79 169 LEU B C 1
ATOM 914 O O . LEU B 1 37 ? 18.919 -17.294 -18.038 1.00 24.79 169 LEU B O 1
ATOM 919 N N . PRO B 1 38 ? 19.190 -17.594 -15.812 1.00 23.51 170 PRO B N 1
ATOM 920 C CA . PRO B 1 38 ? 20.450 -18.375 -15.958 1.00 26.10 170 PRO B CA 1
ATOM 921 C C . PRO B 1 38 ? 20.212 -19.703 -16.692 1.00 27.40 170 PRO B C 1
ATOM 922 O O . PRO B 1 38 ? 19.122 -20.248 -16.597 1.00 26.21 170 PRO B O 1
ATOM 926 N N . ARG B 1 39 ? 21.225 -20.232 -17.387 1.00 28.18 171 ARG B N 1
ATOM 927 C CA . ARG B 1 39 ? 21.026 -21.450 -18.217 1.00 28.80 171 ARG B CA 1
ATOM 928 C C . ARG B 1 39 ? 20.664 -22.697 -17.379 1.00 27.55 171 ARG B C 1
ATOM 929 O O . ARG B 1 39 ? 20.005 -23.614 -17.894 1.00 30.73 171 ARG B O 1
ATOM 931 N N . ASP B 1 40 ? 21.070 -22.701 -16.098 1.00 22.85 172 ASP B N 1
ATOM 932 C CA . ASP B 1 40 ? 20.803 -23.797 -15.141 1.00 21.07 172 ASP B CA 1
ATOM 933 C C . ASP B 1 40 ? 19.619 -23.488 -14.235 1.00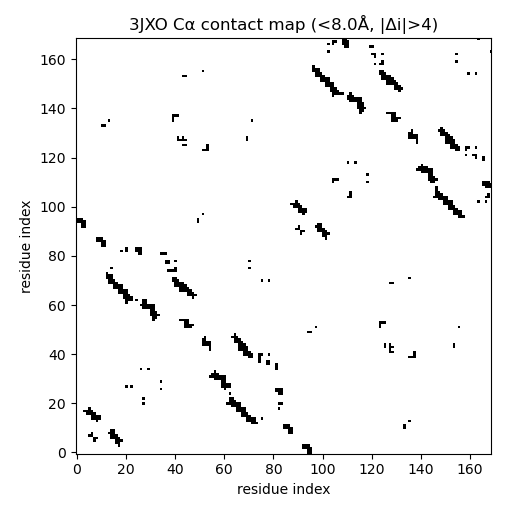 17.88 172 ASP B C 1
ATOM 934 O O . ASP B 1 40 ? 19.655 -23.699 -13.010 1.00 17.25 172 ASP B O 1
ATOM 939 N N . SER B 1 41 ? 18.551 -23.024 -14.852 1.00 17.25 173 SER B N 1
ATOM 940 C CA . SER B 1 41 ? 17.306 -22.724 -14.152 1.00 17.85 173 SER B CA 1
ATOM 941 C C . SER B 1 41 ? 16.105 -22.990 -15.045 1.00 17.52 173 SER B C 1
ATOM 942 O O . SER B 1 41 ? 16.186 -22.834 -16.277 1.00 21.09 173 SER B O 1
ATOM 945 N N . ILE B 1 42 ? 14.998 -23.350 -14.404 1.00 16.90 174 ILE B N 1
ATOM 946 C CA . ILE B 1 42 ? 13.801 -23.794 -15.074 1.00 17.66 174 ILE B CA 1
ATOM 947 C C . ILE B 1 42 ? 12.598 -23.290 -14.315 1.00 15.83 174 ILE B C 1
ATOM 948 O O . ILE B 1 42 ? 12.480 -23.509 -13.093 1.00 18.69 174 ILE B O 1
ATOM 953 N N . ILE B 1 43 ? 11.688 -22.608 -15.015 1.00 17.32 175 ILE B N 1
ATOM 954 C CA . ILE B 1 43 ? 10.361 -22.344 -14.453 1.00 18.60 175 ILE B CA 1
ATOM 955 C C . ILE B 1 43 ? 9.543 -23.573 -14.778 1.00 20.05 175 ILE B C 1
ATOM 956 O O . ILE B 1 43 ? 9.063 -23.735 -15.914 1.00 25.20 175 ILE B O 1
ATOM 961 N N . ALA B 1 44 ? 9.429 -24.451 -13.788 1.00 20.48 176 ALA B N 1
ATOM 962 C CA . ALA B 1 44 ? 8.827 -25.787 -13.976 1.00 24.39 176 ALA B CA 1
ATOM 963 C C . ALA B 1 44 ? 7.295 -25.771 -14.126 1.00 26.20 176 ALA B C 1
ATOM 964 O O . ALA B 1 44 ? 6.737 -26.520 -14.931 1.00 30.90 176 ALA B O 1
ATOM 966 N N . ALA B 1 45 ? 6.607 -24.942 -13.346 1.00 20.04 177 ALA B N 1
ATOM 967 C CA . ALA B 1 45 ? 5.151 -24.940 -13.326 1.00 19.57 177 ALA B CA 1
ATOM 968 C C . ALA B 1 45 ? 4.699 -23.602 -12.791 1.00 18.90 177 ALA B C 1
ATOM 969 O O . ALA B 1 45 ? 5.447 -22.916 -12.068 1.00 19.77 177 ALA B O 1
ATOM 971 N N . ILE B 1 46 ? 3.464 -23.257 -13.149 1.00 19.29 178 ILE B N 1
ATOM 972 C CA . ILE B 1 46 ? 2.733 -22.107 -12.597 1.00 19.12 178 ILE B CA 1
ATOM 973 C C . ILE B 1 46 ? 1.477 -22.664 -11.964 1.00 17.73 178 ILE B C 1
ATOM 974 O O . ILE B 1 46 ? 0.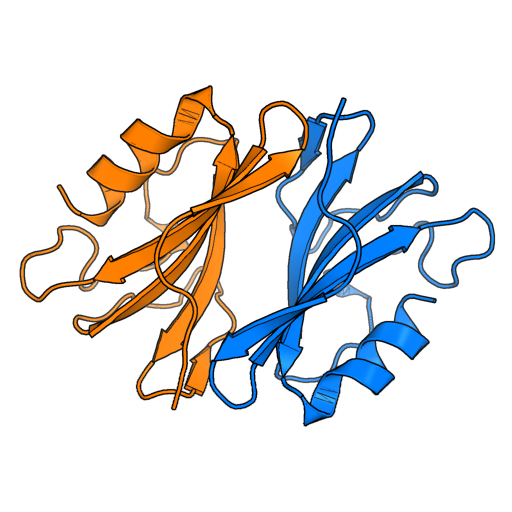835 -23.571 -12.518 1.00 20.17 178 ILE B O 1
ATOM 979 N N . VAL B 1 47 ? 1.131 -22.135 -10.794 1.00 18.55 179 VAL B N 1
ATOM 980 C CA . VAL B 1 47 ? -0.182 -22.382 -10.203 1.00 20.13 179 VAL B CA 1
ATOM 981 C C . VAL B 1 47 ? -0.894 -21.024 -10.094 1.00 19.89 179 VAL B C 1
A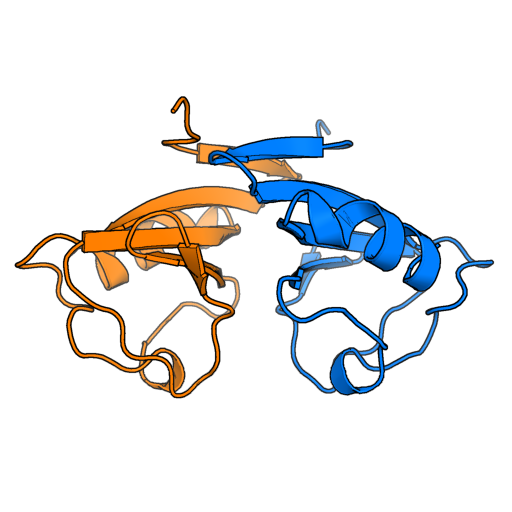TOM 982 O O . VAL B 1 47 ? -0.345 -20.065 -9.536 1.00 20.92 179 VAL B O 1
ATOM 986 N N . ARG B 1 48 ? -2.102 -20.963 -10.668 1.00 21.88 180 ARG B N 1
ATOM 987 C CA . ARG B 1 48 ? -2.848 -19.713 -10.859 1.00 24.31 180 ARG B CA 1
ATOM 988 C C . ARG B 1 48 ? -4.277 -19.993 -10.443 1.00 27.38 180 ARG B C 1
ATOM 989 O O . ARG B 1 48 ? -4.951 -20.827 -11.049 1.00 27.76 180 ARG B O 1
ATOM 997 N N . GLY B 1 49 ? -4.747 -19.297 -9.417 1.00 32.28 181 GLY B N 1
ATOM 998 C CA . GLY B 1 49 ? -6.065 -19.592 -8.836 1.00 33.29 181 GLY B CA 1
ATOM 999 C C . GLY B 1 49 ? -6.257 -21.063 -8.473 1.00 34.37 181 GLY B C 1
ATOM 1000 O O . GLY B 1 49 ? -7.340 -21.629 -8.699 1.00 37.05 181 GLY B O 1
ATOM 1001 N N . GLY B 1 50 ? -5.198 -21.681 -7.931 1.00 34.56 182 GLY B N 1
ATOM 1002 C CA . GLY B 1 50 ? -5.189 -23.101 -7.547 1.00 33.84 182 GLY B CA 1
ATOM 1003 C C . GLY B 1 50 ? -5.103 -24.105 -8.689 1.00 33.20 182 GLY B C 1
ATOM 1004 O O . GLY B 1 50 ? -5.143 -25.319 -8.454 1.00 37.23 182 GLY B O 1
ATOM 1005 N N . VAL B 1 51 ? -4.956 -23.611 -9.921 1.00 28.19 183 VAL B N 1
ATOM 1006 C CA . VAL B 1 51 ? -5.034 -24.436 -11.121 1.00 27.28 183 VAL B CA 1
ATOM 1007 C C . VAL B 1 51 ? -3.641 -24.528 -11.739 1.00 23.23 183 VAL B C 1
ATOM 1008 O O . VAL B 1 51 ? -2.937 -23.528 -11.845 1.00 22.83 183 VAL B O 1
ATOM 1012 N N . LEU B 1 52 ? -3.229 -25.730 -12.135 1.00 22.57 184 LEU B N 1
ATOM 1013 C CA . LEU B 1 52 ? -1.936 -25.899 -12.816 1.00 19.81 184 LEU B CA 1
ATOM 1014 C C . LEU B 1 52 ? -1.976 -25.252 -14.199 1.00 20.23 184 LEU B C 1
ATOM 1015 O O . LEU B 1 52 ? -2.908 -25.497 -14.988 1.00 22.95 184 LEU B O 1
ATOM 1020 N N . VAL B 1 53 ? -0.972 -24.429 -14.480 1.00 20.50 185 VAL B N 1
ATOM 1021 C CA . VAL B 1 53 ? -0.725 -23.887 -15.812 1.00 21.01 185 VAL B CA 1
ATOM 1022 C C . VAL B 1 53 ? 0.613 -24.442 -16.299 1.00 20.47 185 VAL B C 1
ATOM 1023 O O . VAL B 1 53 ? 1.659 -24.255 -15.653 1.00 22.50 185 VAL B O 1
ATOM 1027 N N . VAL B 1 54 ? 0.568 -25.142 -17.420 1.00 19.99 186 VAL B N 1
ATOM 1028 C CA . VAL B 1 54 ? 1.754 -25.714 -18.040 1.00 20.01 186 VAL B CA 1
ATOM 1029 C C . VAL B 1 54 ? 2.478 -24.578 -18.750 1.00 22.30 186 VAL B C 1
ATOM 1030 O O . VAL B 1 54 ? 1.912 -23.947 -19.654 1.00 25.10 186 VAL B O 1
ATOM 1034 N N . PRO B 1 55 ? 3.699 -24.259 -18.296 1.00 22.36 187 PRO B N 1
ATOM 1035 C CA . PRO B 1 55 ? 4.367 -23.142 -18.899 1.00 25.99 187 PRO B CA 1
ATOM 1036 C C . PRO B 1 55 ? 4.787 -23.392 -20.344 1.00 25.60 187 PRO B C 1
ATOM 1037 O O . PRO B 1 55 ? 5.268 -24.471 -20.690 1.00 29.73 187 PRO B O 1
ATOM 1041 N N . ARG B 1 56 ? 4.613 -22.373 -21.164 1.00 23.87 188 ARG B N 1
ATOM 1042 C CA . ARG B 1 56 ? 5.144 -22.346 -22.516 1.00 23.32 188 ARG B CA 1
ATOM 1043 C C . ARG B 1 56 ? 5.832 -20.999 -22.703 1.00 19.95 188 ARG B C 1
ATOM 1044 O O . ARG B 1 56 ? 5.710 -20.086 -21.872 1.00 18.05 18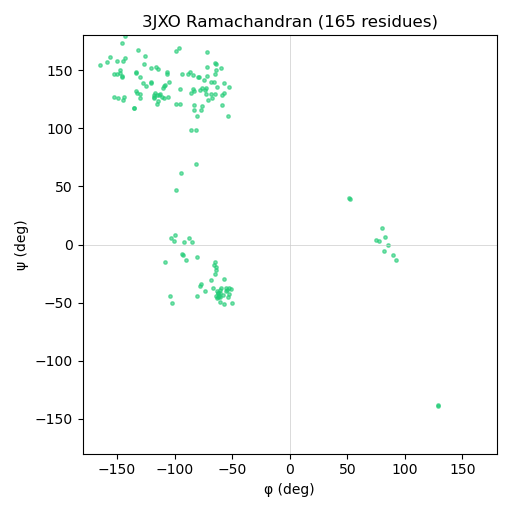8 ARG B O 1
ATOM 1052 N N . GLY B 1 57 ? 6.595 -20.876 -23.776 1.00 20.19 189 GLY B N 1
ATOM 1053 C CA . GLY B 1 57 ? 7.359 -19.654 -24.001 1.00 19.16 189 GLY B CA 1
ATOM 1054 C C . GLY B 1 57 ? 6.466 -18.410 -23.996 1.00 17.33 189 GLY B C 1
ATOM 1055 O O . GLY B 1 57 ? 6.862 -17.347 -23.508 1.00 18.21 189 GLY B O 1
ATOM 1056 N N . ASP B 1 58 ? 5.258 -18.551 -24.552 1.00 18.39 190 ASP B N 1
ATOM 1057 C CA . ASP B 1 58 ? 4.343 -17.430 -24.686 1.00 19.94 190 ASP B CA 1
ATOM 1058 C C . ASP B 1 58 ? 3.473 -17.159 -23.442 1.00 18.39 190 ASP B C 1
ATOM 1059 O O . ASP B 1 58 ? 2.631 -16.231 -23.462 1.00 20.89 190 ASP B O 1
ATOM 1064 N N . THR B 1 59 ? 3.675 -17.928 -22.374 1.00 16.31 191 THR B N 1
ATOM 1065 C CA . THR B 1 59 ? 2.902 -17.728 -21.149 1.00 17.93 191 THR B CA 1
ATOM 1066 C C . THR B 1 59 ? 3.310 -16.429 -20.434 1.00 18.17 191 THR B C 1
ATOM 1067 O O . THR B 1 59 ? 4.494 -16.246 -20.124 1.00 19.37 191 THR B O 1
ATOM 1071 N N . GLU B 1 60 ? 2.319 -15.566 -20.183 1.00 21.42 192 GLU B N 1
ATOM 1072 C CA . GLU B 1 60 ? 2.509 -14.317 -19.440 1.00 20.94 192 GLU B CA 1
ATOM 1073 C C . GLU B 1 60 ? 2.389 -14.573 -17.938 1.00 19.06 192 GLU B C 1
ATOM 1074 O O . GLU B 1 60 ? 1.441 -15.217 -17.487 1.00 24.34 192 GLU B O 1
ATOM 1080 N N . ILE B 1 61 ? 3.356 -14.081 -17.178 1.00 19.75 193 ILE B N 1
ATOM 1081 C CA . ILE B 1 61 ? 3.317 -14.217 -15.721 1.00 19.26 193 ILE B CA 1
ATOM 1082 C C . ILE B 1 61 ? 2.454 -13.087 -15.161 1.00 18.78 193 ILE B C 1
ATOM 1083 O O . ILE B 1 61 ? 2.562 -11.914 -15.585 1.00 21.29 193 ILE B O 1
ATOM 1088 N N . LEU B 1 62 ? 1.556 -13.453 -14.247 1.00 18.76 194 LEU B N 1
ATOM 1089 C CA . LEU B 1 62 ? 0.626 -12.507 -13.654 1.00 20.64 194 LEU B CA 1
ATOM 1090 C C . LEU B 1 62 ? 0.842 -12.349 -12.158 1.00 20.42 194 LEU B C 1
ATOM 1091 O O . LEU B 1 62 ? 1.315 -13.274 -11.471 1.00 21.52 194 LEU B O 1
ATOM 1096 N N . SER B 1 63 ? 0.473 -11.180 -11.651 1.00 20.63 195 SER B N 1
ATOM 1097 C CA . SER B 1 63 ? 0.434 -10.951 -10.210 1.00 20.32 195 SER B CA 1
ATOM 1098 C C . SER B 1 63 ? -0.413 -12.048 -9.556 1.00 21.08 195 SER B C 1
ATOM 1099 O O . SER B 1 63 ? -1.469 -12.412 -10.078 1.00 21.14 195 SER B O 1
ATOM 1102 N N . GLY B 1 64 ? 0.089 -12.594 -8.446 1.00 19.87 196 GLY B N 1
ATOM 1103 C CA . GLY B 1 64 ? -0.586 -13.681 -7.731 1.00 21.25 196 GLY B CA 1
ATOM 1104 C C . GLY B 1 64 ? -0.212 -15.098 -8.180 1.00 20.42 196 GLY B C 1
ATOM 1105 O O . GLY B 1 64 ? -0.571 -16.083 -7.524 1.00 21.45 196 GLY B O 1
ATOM 1106 N N . ASP B 1 65 ? 0.527 -15.213 -9.278 1.00 18.70 197 ASP B N 1
ATOM 1107 C CA . ASP B 1 65 ? 0.994 -16.518 -9.721 1.00 19.00 197 ASP B CA 1
ATOM 1108 C C . ASP B 1 65 ? 1.971 -17.083 -8.678 1.00 19.48 197 ASP B C 1
ATOM 1109 O O . ASP B 1 65 ? 2.766 -16.355 -8.040 1.00 21.74 197 ASP B O 1
ATOM 1114 N N . LYS B 1 66 ? 1.931 -18.393 -8.557 1.00 19.02 198 LYS B N 1
ATOM 1115 C CA . LYS B 1 66 ? 2.924 -19.138 -7.843 1.00 19.46 198 LYS B CA 1
ATOM 1116 C C . LYS B 1 66 ? 3.747 -19.908 -8.865 1.00 19.25 198 LYS B C 1
ATOM 1117 O O . LYS B 1 66 ? 3.208 -20.634 -9.712 1.00 21.03 198 LYS B O 1
ATOM 1123 N N . LEU B 1 67 ? 5.055 -19.723 -8.796 1.00 18.57 199 LEU B N 1
ATOM 1124 C CA . LEU B 1 67 ? 5.977 -20.387 -9.717 1.00 17.91 199 LEU B CA 1
ATOM 1125 C C . LEU B 1 67 ? 6.737 -21.462 -8.964 1.00 19.53 199 LEU B C 1
ATOM 1126 O O . LEU B 1 67 ? 7.148 -21.260 -7.819 1.00 21.90 199 LEU B O 1
ATOM 1131 N N . TYR B 1 68 ? 6.890 -22.612 -9.603 1.00 18.27 200 TYR B N 1
ATOM 1132 C CA . TYR B 1 68 ? 7.778 -23.668 -9.109 1.00 17.96 200 TYR B CA 1
ATOM 1133 C C . TYR B 1 68 ? 9.011 -23.695 -9.986 1.00 18.83 200 TYR B C 1
ATOM 1134 O O . TYR B 1 68 ? 8.909 -23.760 -11.216 1.00 20.57 200 TYR B O 1
ATOM 1143 N N . VAL B 1 69 ? 10.154 -23.622 -9.334 1.00 17.85 201 VAL B N 1
ATOM 1144 C CA . VAL B 1 69 ? 11.455 -23.439 -9.999 1.00 17.06 201 VAL B CA 1
ATOM 1145 C C . VAL B 1 69 ? 12.426 -24.543 -9.612 1.00 16.22 201 VAL B C 1
ATOM 1146 O O . VAL B 1 69 ? 12.518 -24.893 -8.442 1.00 17.18 201 VAL B O 1
ATOM 1150 N N . ILE B 1 70 ? 13.150 -25.075 -10.598 1.00 16.29 202 ILE B N 1
ATOM 1151 C CA . ILE B 1 70 ? 14.275 -25.979 -10.369 1.00 16.62 202 ILE B CA 1
ATOM 1152 C C . ILE B 1 70 ? 15.539 -25.259 -10.828 1.00 15.09 202 ILE B C 1
ATOM 1153 O O . ILE B 1 70 ? 15.609 -24.712 -11.938 1.00 16.22 202 ILE B O 1
ATOM 1158 N N . VAL B 1 71 ? 16.532 -25.222 -9.955 1.00 14.54 203 VAL B N 1
ATOM 1159 C CA . VAL B 1 71 ? 17.688 -24.388 -10.183 1.00 14.69 203 VAL B CA 1
ATOM 1160 C C . VAL B 1 71 ? 18.920 -24.961 -9.501 1.00 15.51 203 VAL B C 1
ATOM 1161 O O . VAL B 1 71 ? 18.836 -25.581 -8.435 1.00 17.10 203 VAL B O 1
ATOM 1165 N N . SER B 1 72 ? 20.075 -24.753 -10.125 1.00 16.20 204 SER B N 1
ATOM 1166 C CA . SER B 1 72 ? 21.313 -25.074 -9.460 1.00 15.56 204 SER B CA 1
ATOM 1167 C C . SER B 1 72 ? 21.509 -24.190 -8.217 1.00 16.94 204 SER B C 1
ATOM 1168 O O . SER B 1 72 ? 20.973 -23.067 -8.116 1.00 16.92 204 SER B O 1
ATOM 1171 N N . ALA B 1 73 ? 22.294 -24.702 -7.278 1.00 18.42 205 ALA B N 1
ATOM 1172 C CA . ALA B 1 73 ? 22.688 -23.945 -6.104 1.00 20.88 205 ALA B CA 1
ATOM 1173 C C . ALA B 1 73 ? 23.327 -22.596 -6.510 1.00 20.85 205 ALA B C 1
ATOM 1174 O O . ALA B 1 73 ? 22.980 -21.543 -5.958 1.00 20.97 205 ALA B O 1
ATOM 1176 N N . GLU B 1 74 ? 24.228 -22.638 -7.500 1.00 21.04 206 GLU B N 1
ATOM 1177 C CA . GLU B 1 74 ? 24.973 -21.461 -7.970 1.00 20.28 206 GLU B CA 1
ATOM 1178 C C . GLU B 1 74 ? 24.056 -20.342 -8.490 1.00 18.92 206 GLU B C 1
ATOM 1179 O O . GLU B 1 74 ? 24.321 -19.138 -8.275 1.00 20.25 206 GLU B O 1
ATOM 1183 N N . ALA B 1 75 ? 22.974 -20.754 -9.164 1.00 16.93 207 ALA B N 1
ATOM 1184 C CA . ALA B 1 75 ? 22.042 -19.845 -9.829 1.00 17.60 207 ALA B CA 1
ATOM 1185 C C . ALA B 1 75 ? 20.853 -19.408 -8.999 1.00 16.54 207 ALA B C 1
ATOM 1186 O O . ALA B 1 75 ? 20.107 -18.536 -9.432 1.00 17.86 207 ALA B O 1
ATOM 1188 N N . LYS B 1 76 ? 20.652 -20.003 -7.825 1.00 16.84 208 LYS B N 1
ATOM 1189 C CA . LYS B 1 76 ? 19.415 -19.760 -7.085 1.00 18.54 208 LYS B CA 1
ATOM 1190 C C . LYS B 1 76 ? 19.125 -18.287 -6.760 1.00 19.44 208 LYS B C 1
ATOM 1191 O O . LYS B 1 76 ? 18.004 -17.782 -7.017 1.00 19.54 208 LYS B O 1
ATOM 1197 N N . GLU B 1 77 ? 20.108 -17.608 -6.174 1.00 19.68 209 GLU B N 1
ATOM 1198 C CA . GLU B 1 77 ? 19.908 -16.214 -5.756 1.00 22.01 209 GLU B CA 1
ATOM 1199 C C . GLU B 1 77 ? 19.606 -15.322 -6.980 1.00 21.21 209 GLU B C 1
ATOM 1200 O O . GLU B 1 77 ? 18.712 -14.477 -6.926 1.00 20.69 209 GLU B O 1
ATOM 1203 N N . THR B 1 78 ? 20.332 -15.542 -8.080 1.00 19.27 210 THR B N 1
ATOM 1204 C CA . THR B 1 78 ? 20.115 -14.787 -9.318 1.00 19.34 210 THR B CA 1
ATOM 1205 C C . THR B 1 78 ? 18.707 -14.991 -9.861 1.00 19.01 210 THR B C 1
ATOM 1206 O O . THR B 1 78 ? 18.046 -14.033 -10.249 1.00 20.16 210 THR B O 1
ATOM 1210 N N . VAL B 1 79 ? 18.240 -16.232 -9.884 1.00 18.06 211 VAL B N 1
ATOM 1211 C CA . VAL B 1 79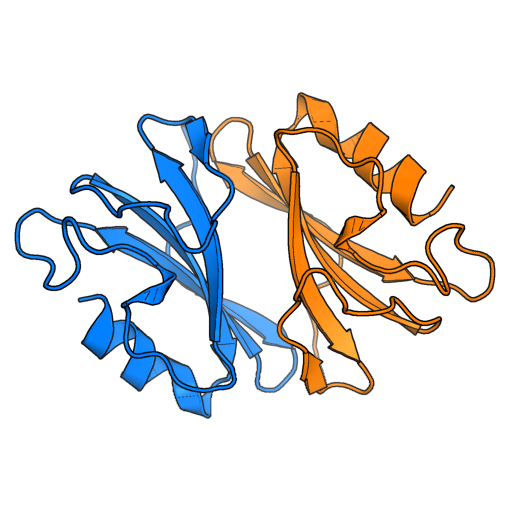 ? 16.858 -16.475 -10.350 1.00 18.65 211 VAL B CA 1
ATOM 1212 C C . VAL B 1 79 ? 15.836 -15.767 -9.459 1.00 20.03 211 VAL B C 1
ATOM 1213 O O . VAL B 1 79 ? 14.892 -15.164 -9.949 1.00 21.49 211 VAL B O 1
ATOM 1217 N N . GLU B 1 80 ? 16.019 -15.848 -8.152 1.00 20.51 212 GLU B N 1
ATOM 1218 C CA . GLU B 1 80 ? 15.081 -15.173 -7.247 1.00 22.98 212 GLU B CA 1
ATOM 1219 C C . GLU B 1 80 ? 15.042 -13.658 -7.455 1.00 22.43 212 GLU B C 1
ATOM 1220 O O . GLU B 1 80 ? 13.970 -13.036 -7.451 1.00 24.52 212 GLU B O 1
ATOM 1226 N N . GLU B 1 81 ? 16.213 -13.065 -7.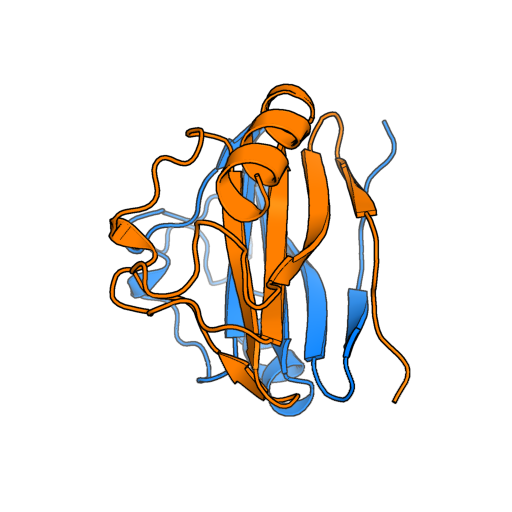644 1.00 23.14 213 GLU B N 1
ATOM 1227 C CA . GLU B 1 81 ? 16.313 -11.618 -7.873 1.00 24.50 213 GLU B CA 1
ATOM 1228 C C . GLU B 1 81 ? 15.688 -11.218 -9.210 1.00 23.51 213 GLU B C 1
ATOM 1229 O O . GLU B 1 81 ? 15.056 -10.170 -9.326 1.00 23.86 213 GLU B O 1
ATOM 1235 N N . THR B 1 82 ? 15.857 -12.067 -10.217 1.00 22.83 214 THR B N 1
ATOM 1236 C CA . THR B 1 82 ? 15.261 -11.829 -11.528 1.00 23.07 214 THR B CA 1
ATOM 1237 C C . THR B 1 82 ? 13.743 -11.828 -11.444 1.00 23.93 214 THR B C 1
ATOM 1238 O O . THR B 1 82 ? 13.067 -10.977 -12.050 1.00 25.96 214 THR B O 1
ATOM 1242 N N . LEU B 1 83 ? 13.211 -12.750 -10.648 1.00 22.84 215 LEU B N 1
ATOM 1243 C CA . LEU B 1 83 ? 11.770 -12.919 -10.566 1.00 22.74 215 LEU B CA 1
ATOM 1244 C C . LEU B 1 83 ? 11.134 -11.864 -9.633 1.00 21.95 215 LEU B C 1
ATOM 1245 O O . LEU B 1 83 ? 10.105 -11.264 -9.963 1.00 21.83 215 LEU B O 1
ATOM 1250 N N . LEU B 1 84 ? 11.758 -11.636 -8.486 1.00 21.51 216 LEU B N 1
ATOM 1251 C CA . LEU B 1 84 ? 11.147 -10.834 -7.413 1.00 21.92 216 LEU B CA 1
ATOM 1252 C C . LEU B 1 84 ? 11.758 -9.457 -7.205 1.00 23.06 216 LEU B C 1
ATOM 1253 O O . LEU B 1 84 ? 11.169 -8.635 -6.520 1.00 24.06 216 LEU B O 1
ATOM 1258 N N . GLY B 1 85 ? 12.939 -9.215 -7.767 1.00 25.17 217 GLY B N 1
ATOM 1259 C CA . GLY B 1 85 ? 13.689 -7.993 -7.481 1.00 26.93 217 GLY B CA 1
ATOM 1260 C C . GLY B 1 85 ? 14.539 -8.093 -6.223 1.00 27.15 217 GLY B C 1
ATOM 1261 O O . GLY B 1 85 ? 15.133 -7.075 -5.794 1.00 32.04 217 GLY B O 1
#